Protein AF-A0A1C3NXZ8-F1 (afdb_monomer_lite)

pLDDT: mean 84.82, std 18.5, range [36.59, 98.12]

InterPro domains:
  IPR014985 WbqC-like protein family [PF08889] (32-125)

Foldseek 3Di:
DDDDDPDDPPPPPPPPDPDPPPDPDWFEAEDADFPDQDPVSVVSVVRTPYYHHPFQAWDDPPDRLFWDWAAAPVGRVPIDIDGFAWDAPVVRRRTSVRIHGPDVVVSVVSVVVVCCVRDVPPPPNVVD

Secondary structure (DSSP, 8-state):
-------PPP----------PPPTT--EEEE---SS--HHHHHHHHT-SEEEE--SSB--TTSTTTEEEEEETTEEEEEEEEE--EE-TTGGG-BGGG-EES-HHHHHHHHHHHHHHHHTTSTTGGG-

Sequence (128 aa):
MPPTRLSSPPASTAVSSAAELPPPGGLCAIHQPNLFPRLTTLAKLFAADYWIVLDNVQFTRRDYQHRTCLATLGDPRRRQWLTIPTHLPHGRQTTVREAVLADPDRSRRRVAGMLVQYYSASPHWPVL

Radius of gyration: 18.87 Å; chains: 1; bounding box: 42×40×60 Å

Structure (mmCIF, N/CA/C/O backbone):
data_AF-A0A1C3NXZ8-F1
#
_entry.id   AF-A0A1C3NXZ8-F1
#
loop_
_atom_site.group_PDB
_atom_site.id
_atom_site.type_symbol
_atom_site.label_atom_id
_atom_site.label_alt_id
_atom_site.label_comp_id
_atom_site.label_asym_id
_atom_site.label_entity_id
_atom_site.label_seq_id
_atom_site.pdbx_PDB_ins_code
_atom_site.Cartn_x
_atom_site.Cartn_y
_atom_site.Cartn_z
_atom_site.occupancy
_atom_site.B_iso_or_equiv
_atom_site.auth_seq_id
_atom_site.auth_comp_id
_atom_site.auth_asym_id
_atom_site.auth_atom_id
_atom_site.pdbx_PDB_model_num
ATOM 1 N N . MET A 1 1 ? -28.753 0.195 -38.649 1.00 44.50 1 MET A N 1
ATOM 2 C CA . MET A 1 1 ? -28.236 -0.578 -37.499 1.00 44.50 1 MET A CA 1
ATOM 3 C C . MET A 1 1 ? -27.316 0.336 -36.698 1.00 44.50 1 MET A C 1
ATOM 5 O O . MET A 1 1 ? -26.226 0.614 -37.184 1.00 44.50 1 MET A O 1
ATOM 9 N N . PRO A 1 2 ? -27.761 0.920 -35.573 1.00 40.75 2 PRO A N 1
ATOM 10 C CA . PRO A 1 2 ? -26.926 1.825 -34.789 1.00 40.75 2 PRO A CA 1
ATOM 11 C C . PRO A 1 2 ? -25.957 1.027 -33.892 1.00 40.75 2 PRO A C 1
ATOM 13 O O . PRO A 1 2 ? -26.330 -0.045 -33.415 1.00 40.75 2 PRO A O 1
ATOM 16 N N . PRO A 1 3 ? -24.727 1.511 -33.646 1.00 42.06 3 PRO A N 1
ATOM 17 C CA . PRO A 1 3 ? -23.793 0.843 -32.748 1.00 42.06 3 PRO A CA 1
ATOM 18 C C . PRO A 1 3 ? -24.167 1.101 -31.280 1.00 42.06 3 PRO A C 1
ATOM 20 O O . PRO A 1 3 ? -24.246 2.246 -30.830 1.00 42.06 3 PRO A O 1
ATOM 23 N N . THR A 1 4 ? -24.373 0.023 -30.525 1.00 39.97 4 THR A N 1
ATOM 24 C CA . THR A 1 4 ? -24.598 0.042 -29.076 1.00 39.97 4 THR A CA 1
ATOM 25 C C . THR A 1 4 ? -23.350 0.565 -28.362 1.00 39.97 4 THR A C 1
ATOM 27 O O . THR A 1 4 ? -22.320 -0.105 -28.315 1.00 39.97 4 THR A O 1
ATOM 30 N N . ARG A 1 5 ? -23.430 1.769 -27.787 1.00 36.59 5 ARG A N 1
ATOM 31 C CA . ARG A 1 5 ? -22.427 2.272 -26.839 1.00 36.59 5 ARG A CA 1
ATOM 32 C C . ARG A 1 5 ? -22.615 1.557 -25.501 1.00 36.59 5 ARG A C 1
ATOM 34 O O . ARG A 1 5 ? -23.527 1.888 -24.752 1.00 36.59 5 ARG A O 1
ATOM 41 N N . LEU A 1 6 ? -21.744 0.603 -25.188 1.00 48.06 6 LEU A N 1
ATOM 42 C CA . LEU A 1 6 ? -21.581 0.094 -23.826 1.00 48.06 6 LEU A CA 1
ATOM 43 C C . LEU A 1 6 ? -20.666 1.059 -23.068 1.00 48.06 6 LEU A C 1
ATOM 45 O O . LEU A 1 6 ? -19.446 0.960 -23.131 1.00 48.06 6 LEU A O 1
ATOM 49 N N . SER A 1 7 ? -21.261 2.035 -22.394 1.00 43.12 7 SER A N 1
ATOM 50 C CA . SER A 1 7 ? -20.560 2.860 -21.411 1.00 43.12 7 SER A CA 1
ATOM 51 C C . SER A 1 7 ? -21.471 3.037 -20.209 1.00 43.12 7 SER A C 1
ATOM 53 O O . SER A 1 7 ? -22.120 4.068 -20.050 1.00 43.12 7 SER A O 1
ATOM 55 N N . SER A 1 8 ? -21.537 2.007 -19.373 1.00 46.38 8 SER A N 1
ATOM 56 C CA . SER A 1 8 ? -22.000 2.161 -17.998 1.00 46.38 8 SER A CA 1
ATOM 57 C C . SER A 1 8 ? -20.808 2.663 -17.176 1.00 46.38 8 SER A C 1
ATOM 59 O O . SER A 1 8 ? -19.733 2.066 -17.272 1.00 46.38 8 SER A O 1
ATOM 61 N N . PRO A 1 9 ? -20.933 3.747 -16.393 1.00 41.78 9 PRO A N 1
ATOM 62 C CA . PRO A 1 9 ? -19.905 4.085 -15.417 1.00 41.78 9 PRO A CA 1
ATOM 63 C C . PRO A 1 9 ? -19.803 2.940 -14.396 1.00 41.78 9 PRO A C 1
ATOM 65 O O . PRO A 1 9 ? -20.825 2.307 -14.108 1.00 41.78 9 PRO A O 1
ATOM 68 N N . PRO A 1 10 ? -18.619 2.649 -13.820 1.00 46.09 10 PRO A N 1
ATOM 69 C CA . PRO A 1 10 ? -18.580 1.798 -12.644 1.00 46.09 10 PRO A CA 1
ATOM 70 C C . PRO A 1 10 ? -19.455 2.475 -11.590 1.00 46.09 10 PRO A C 1
ATOM 72 O O . PRO A 1 10 ? -19.238 3.643 -11.257 1.00 46.09 10 PRO A O 1
ATOM 75 N N . ALA A 1 11 ? -20.482 1.768 -11.120 1.00 40.34 11 ALA A N 1
ATOM 76 C CA . ALA A 1 11 ? -21.253 2.194 -9.970 1.00 40.34 11 ALA A CA 1
ATOM 77 C C . ALA A 1 11 ? -20.268 2.302 -8.804 1.00 40.34 11 ALA A C 1
ATOM 79 O O . ALA A 1 11 ? -19.840 1.306 -8.228 1.00 40.34 11 ALA A O 1
ATOM 80 N N . SER A 1 12 ? -19.826 3.526 -8.530 1.00 46.97 12 SER A N 1
ATOM 81 C CA . SER A 1 12 ? -19.044 3.832 -7.350 1.00 46.97 12 SER A CA 1
ATOM 82 C C . SER A 1 12 ? -20.012 3.739 -6.182 1.00 46.97 12 SER A C 1
ATOM 84 O O . SER A 1 12 ? -20.709 4.698 -5.858 1.00 46.97 12 SER A O 1
ATOM 86 N N . THR A 1 13 ? -20.098 2.565 -5.562 1.00 44.09 13 THR A N 1
ATOM 87 C CA . THR A 1 13 ? -20.856 2.333 -4.326 1.00 44.09 13 THR A CA 1
ATOM 88 C C . THR A 1 13 ? -20.140 2.944 -3.118 1.00 44.09 13 THR A C 1
ATOM 90 O O . THR A 1 13 ? -20.157 2.396 -2.025 1.00 44.09 13 THR A O 1
ATOM 93 N N . ALA A 1 14 ? -19.508 4.104 -3.290 1.00 47.31 14 ALA A N 1
ATOM 94 C CA . ALA A 1 14 ? -19.161 4.987 -2.190 1.00 47.31 14 ALA A CA 1
ATOM 95 C C . ALA A 1 14 ? -20.344 5.935 -1.962 1.00 47.31 14 ALA A C 1
ATOM 97 O O . ALA A 1 14 ? -20.232 7.154 -2.085 1.00 47.31 14 ALA A O 1
ATOM 98 N N . VAL A 1 15 ? -21.511 5.359 -1.662 1.00 41.62 15 VAL A N 1
ATOM 99 C CA . VAL A 1 15 ? -22.562 6.119 -0.994 1.00 41.62 15 VAL A CA 1
ATOM 100 C C . VAL A 1 15 ? -22.024 6.352 0.408 1.00 41.62 15 VAL A C 1
ATOM 102 O O . VAL A 1 15 ? -22.001 5.448 1.237 1.00 41.62 15 VAL A O 1
ATOM 105 N N . SER A 1 16 ? -21.520 7.561 0.651 1.00 50.00 16 SER A N 1
ATOM 106 C CA . SER A 1 16 ? -21.347 8.075 2.002 1.00 50.00 16 SER A CA 1
ATOM 107 C C . SER A 1 16 ? -22.751 8.281 2.568 1.00 50.00 16 SER A C 1
ATOM 109 O O . SER A 1 16 ? -23.315 9.370 2.529 1.00 50.00 16 SER A O 1
ATOM 111 N N . SER A 1 17 ? -23.370 7.188 3.008 1.00 48.75 17 SER A N 1
ATOM 112 C CA . SER A 1 17 ? -24.477 7.250 3.948 1.00 48.75 17 SER A CA 1
ATOM 113 C C . SER A 1 17 ? -23.932 7.901 5.213 1.00 48.75 17 SER A C 1
ATOM 115 O O . SER A 1 17 ? -22.838 7.541 5.658 1.00 48.75 17 SER A O 1
ATOM 117 N N . ALA A 1 18 ? -24.654 8.890 5.748 1.00 54.06 18 ALA A N 1
ATOM 118 C CA . ALA A 1 18 ? -24.343 9.509 7.031 1.00 54.06 18 ALA A CA 1
ATOM 119 C C . ALA A 1 18 ? -23.995 8.396 8.024 1.00 54.06 18 ALA A C 1
ATOM 121 O O . ALA A 1 18 ? -24.805 7.494 8.227 1.00 54.06 18 ALA A O 1
ATOM 122 N N . ALA A 1 19 ? -22.750 8.395 8.503 1.00 55.06 19 ALA A N 1
ATOM 123 C CA . ALA A 1 19 ? -22.180 7.269 9.220 1.00 55.06 19 ALA A CA 1
ATOM 124 C C . ALA A 1 19 ? -23.001 7.009 10.483 1.00 55.06 19 ALA A C 1
ATOM 126 O O . ALA A 1 19 ? -22.867 7.717 11.480 1.00 55.06 19 ALA A O 1
ATOM 127 N N . GLU A 1 20 ? -23.859 5.996 10.427 1.00 62.50 20 GLU A N 1
ATOM 128 C CA . GLU A 1 20 ? -24.374 5.340 11.612 1.00 62.50 20 GLU A CA 1
ATOM 129 C C . GLU A 1 20 ? -23.141 4.753 12.293 1.00 62.50 20 GLU A C 1
ATOM 131 O O . GLU A 1 20 ? -22.560 3.768 11.833 1.00 62.50 20 GLU A O 1
ATOM 136 N N . LEU A 1 21 ? -22.625 5.476 13.289 1.00 66.06 21 LEU A N 1
ATOM 137 C CA . LEU A 1 21 ? -21.483 5.017 14.063 1.00 66.06 21 LEU A CA 1
ATOM 138 C C . LEU A 1 21 ? -21.857 3.637 14.618 1.00 66.06 21 LEU A C 1
ATOM 140 O O . LEU A 1 21 ? -22.881 3.531 15.297 1.00 66.06 21 LEU A O 1
ATOM 144 N N . PRO A 1 22 ? -21.083 2.581 14.315 1.00 65.75 22 PRO A N 1
ATOM 145 C CA . PRO A 1 22 ? -21.469 1.241 14.727 1.00 65.75 22 PRO A CA 1
ATOM 146 C C . PRO A 1 22 ? -21.526 1.138 16.261 1.00 65.75 22 PRO A C 1
ATOM 148 O O . PRO A 1 22 ? -20.800 1.868 16.948 1.00 65.75 22 PRO A O 1
ATOM 151 N N . PRO A 1 23 ? -22.366 0.244 16.807 1.00 69.50 23 PRO A N 1
ATOM 152 C CA . PRO A 1 23 ? -22.700 0.202 18.229 1.00 69.50 23 PRO A CA 1
ATOM 153 C C . PRO A 1 23 ? -21.456 0.031 19.117 1.00 69.50 23 PRO A C 1
ATOM 155 O O . PRO A 1 23 ? -20.580 -0.755 18.774 1.00 69.50 23 PRO A O 1
ATOM 158 N N . PRO A 1 24 ? -21.358 0.716 20.271 1.00 76.44 24 PRO A N 1
ATOM 159 C CA . PRO A 1 24 ? -20.171 0.667 21.125 1.00 76.44 24 PRO A CA 1
ATOM 160 C C . PRO A 1 24 ? -19.738 -0.762 21.493 1.00 76.44 24 PRO A C 1
ATOM 162 O O . PRO A 1 24 ? -20.575 -1.594 21.834 1.00 76.44 24 PRO A O 1
ATOM 165 N N . GLY A 1 25 ? -18.423 -1.014 21.514 1.00 82.88 25 GLY A N 1
ATOM 166 C CA . GLY A 1 25 ? -17.835 -2.239 22.078 1.00 82.88 25 GLY A CA 1
ATOM 167 C C . GLY A 1 25 ? -17.261 -3.259 21.085 1.00 82.88 25 GLY A C 1
ATOM 168 O O . GLY A 1 25 ? -16.755 -4.282 21.539 1.00 82.88 25 GLY A O 1
ATOM 169 N N . GLY A 1 26 ? -17.293 -3.006 19.773 1.00 87.88 26 GLY A N 1
ATOM 170 C CA . GLY A 1 26 ? -16.676 -3.906 18.785 1.00 87.88 26 GLY A CA 1
ATOM 171 C C . GLY A 1 26 ? -15.149 -3.768 18.647 1.00 87.88 26 GLY A C 1
ATOM 172 O O . GLY A 1 26 ? -14.527 -2.804 19.104 1.00 87.88 26 GLY A O 1
ATOM 173 N N . LEU A 1 27 ? -14.532 -4.754 17.995 1.00 93.44 27 LEU A N 1
ATOM 174 C CA . LEU A 1 27 ? -13.098 -4.840 17.735 1.00 93.44 27 LEU A CA 1
ATOM 175 C C . LEU A 1 27 ? -12.669 -3.820 16.678 1.00 93.44 27 LEU A C 1
ATOM 177 O O . LEU A 1 27 ? -13.153 -3.821 15.549 1.00 93.44 27 LEU A O 1
ATOM 181 N N . CYS A 1 28 ? -11.701 -2.972 17.023 1.00 94.19 28 CYS A N 1
ATOM 182 C CA . CYS A 1 28 ? -11.170 -1.959 16.119 1.00 94.19 28 CYS A CA 1
ATOM 183 C C . CYS A 1 28 ? -9.760 -2.316 15.634 1.00 94.19 28 CYS A C 1
ATOM 185 O O . CYS A 1 28 ? -8.810 -2.414 16.415 1.00 94.19 28 CYS A O 1
ATOM 187 N N . ALA A 1 29 ? -9.606 -2.454 14.320 1.00 95.81 29 ALA A N 1
ATOM 188 C CA . ALA A 1 29 ? -8.320 -2.509 13.655 1.00 95.81 29 ALA A CA 1
ATOM 189 C C . ALA A 1 29 ? -7.871 -1.094 13.287 1.00 95.81 29 ALA A C 1
ATOM 191 O O . ALA A 1 29 ? -8.437 -0.449 12.414 1.00 95.81 29 ALA A O 1
ATOM 192 N N . ILE A 1 30 ? -6.775 -0.637 13.883 1.00 96.31 30 ILE A N 1
ATOM 193 C CA . ILE A 1 30 ? -6.080 0.579 13.453 1.00 96.31 30 ILE A CA 1
ATOM 194 C C . ILE A 1 30 ? -4.838 0.139 12.674 1.00 96.31 30 ILE A C 1
ATOM 196 O O . ILE A 1 30 ? -4.040 -0.673 13.162 1.00 96.31 30 ILE A O 1
ATOM 200 N N . HIS A 1 31 ? -4.685 0.578 11.422 1.00 96.00 31 HIS A N 1
ATOM 201 C CA . HIS A 1 31 ? -3.575 0.117 10.578 1.00 96.00 31 HIS A CA 1
ATOM 202 C C . HIS A 1 31 ? -3.057 1.183 9.623 1.00 96.00 31 HIS A C 1
ATOM 204 O O . HIS A 1 31 ? -3.836 1.829 8.928 1.00 96.00 31 HIS A O 1
ATOM 210 N N . GLN A 1 32 ? -1.731 1.306 9.544 1.00 94.81 32 GLN A N 1
ATOM 211 C CA . GLN A 1 32 ? -1.079 2.106 8.510 1.00 94.81 32 GLN A CA 1
ATOM 212 C C . GLN A 1 32 ? -1.179 1.373 7.168 1.00 94.81 32 GLN A C 1
ATOM 214 O O . GLN A 1 32 ? -0.809 0.196 7.106 1.00 94.81 32 GLN A O 1
ATOM 219 N N . PRO A 1 33 ? -1.647 2.016 6.088 1.00 93.62 33 PRO A N 1
ATOM 220 C CA . PRO A 1 33 ? -1.846 1.329 4.820 1.00 93.62 33 PRO A CA 1
ATOM 221 C C . PRO A 1 33 ? -0.524 0.782 4.260 1.00 93.62 33 PRO A C 1
ATOM 223 O O . PRO A 1 33 ? 0.540 1.394 4.368 1.00 93.62 33 PRO A O 1
ATOM 226 N N . ASN A 1 34 ? -0.596 -0.405 3.658 1.00 94.94 34 ASN A N 1
ATOM 227 C CA . ASN A 1 34 ? 0.493 -1.003 2.891 1.00 94.94 34 ASN A CA 1
ATOM 228 C C . ASN A 1 34 ? 0.148 -0.930 1.400 1.00 94.94 34 ASN A C 1
ATOM 230 O O . ASN A 1 34 ? -1.026 -1.029 1.055 1.00 94.94 34 ASN A O 1
ATOM 234 N N . LEU A 1 35 ? 1.155 -0.838 0.525 1.00 94.88 35 LEU A N 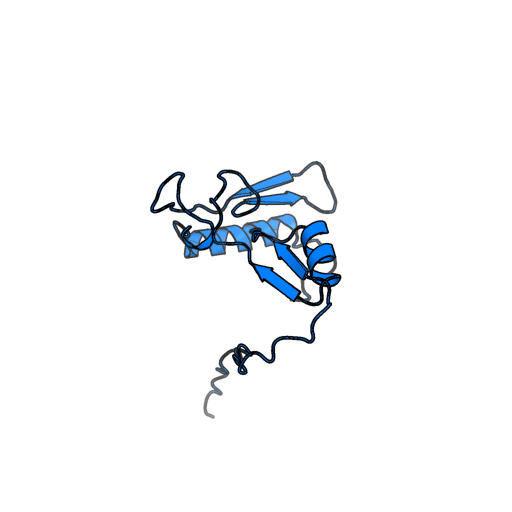1
ATOM 235 C CA . LEU A 1 35 ? 0.970 -0.873 -0.930 1.00 94.88 35 LEU A CA 1
ATOM 236 C C . LEU A 1 35 ? 0.162 -2.105 -1.361 1.00 94.88 35 LEU A C 1
ATOM 238 O O . LEU A 1 35 ? -0.749 -2.004 -2.172 1.00 94.88 35 LEU A O 1
ATOM 242 N N . PHE A 1 36 ? 0.507 -3.260 -0.791 1.00 94.38 36 PHE A N 1
ATOM 243 C CA . PHE A 1 36 ? -0.310 -4.465 -0.825 1.00 94.38 36 PHE A CA 1
ATOM 244 C C . PHE A 1 36 ? -0.508 -4.946 0.616 1.00 94.38 36 PHE A C 1
ATOM 246 O O . PHE A 1 36 ? 0.489 -5.088 1.339 1.00 94.38 36 PHE A O 1
ATOM 253 N N . PRO A 1 37 ? -1.752 -5.191 1.064 1.00 91.75 37 PRO A N 1
ATOM 254 C CA . PRO A 1 37 ? -2.008 -5.747 2.386 1.00 91.75 37 PRO A CA 1
ATOM 255 C C . PRO A 1 37 ? -1.286 -7.084 2.572 1.00 91.75 37 PRO A C 1
ATOM 257 O O . PRO A 1 37 ? -1.354 -7.972 1.725 1.00 91.75 37 PRO A O 1
ATOM 260 N N . ARG A 1 38 ? -0.591 -7.244 3.70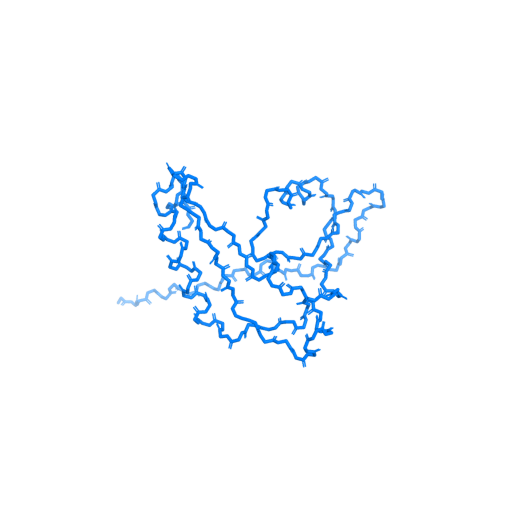1 1.00 91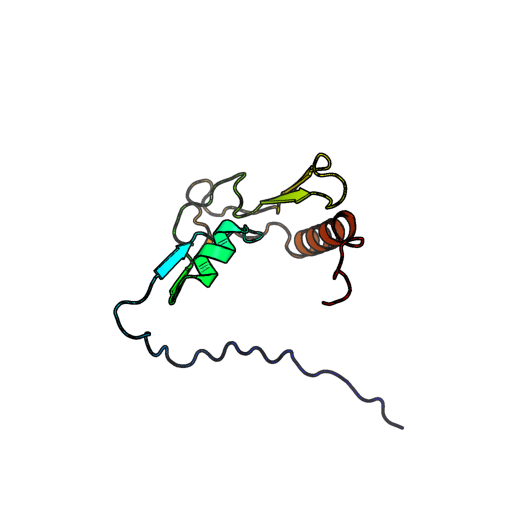.44 38 ARG A N 1
ATOM 261 C CA . ARG A 1 38 ? -0.015 -8.539 4.091 1.00 91.44 38 ARG A CA 1
ATOM 262 C C . ARG A 1 38 ? -1.121 -9.461 4.595 1.00 91.44 38 ARG A C 1
ATOM 264 O O . ARG A 1 38 ? -2.143 -8.978 5.068 1.00 91.44 38 ARG A O 1
ATOM 271 N N . LEU A 1 39 ? -0.879 -10.771 4.616 1.00 91.69 39 LEU A N 1
ATOM 272 C CA . LEU A 1 39 ? -1.849 -11.726 5.167 1.00 91.69 39 LEU A CA 1
ATOM 273 C C . LEU A 1 39 ? -2.217 -11.408 6.626 1.00 91.69 39 LEU A C 1
ATOM 275 O O . LEU A 1 39 ? -3.383 -11.467 6.990 1.00 91.69 39 LEU A O 1
ATOM 279 N N . THR A 1 40 ? -1.250 -10.979 7.441 1.00 92.69 40 THR A N 1
ATOM 280 C CA . THR A 1 40 ? -1.512 -10.533 8.820 1.00 92.69 40 THR A CA 1
ATOM 281 C C . THR A 1 40 ? -2.328 -9.246 8.882 1.00 92.69 40 THR A C 1
ATOM 283 O O . THR A 1 40 ? -3.146 -9.084 9.783 1.00 92.69 40 THR A O 1
ATOM 286 N N . THR A 1 41 ? -2.143 -8.341 7.916 1.00 94.50 41 THR A N 1
ATOM 287 C CA . THR A 1 41 ? -2.995 -7.158 7.768 1.00 94.50 41 THR A CA 1
ATOM 288 C C . THR A 1 41 ? -4.419 -7.594 7.443 1.00 94.50 41 THR A C 1
ATOM 290 O O . THR A 1 41 ? -5.331 -7.197 8.151 1.00 94.50 41 THR A O 1
ATOM 293 N N . LEU A 1 42 ? -4.608 -8.458 6.442 1.00 95.12 42 LEU A N 1
ATOM 294 C CA . LEU A 1 42 ? -5.926 -8.962 6.048 1.00 95.12 42 LEU A CA 1
ATOM 295 C C . LEU A 1 42 ? -6.627 -9.705 7.187 1.00 95.12 42 LEU A C 1
ATOM 297 O O . LEU A 1 42 ? -7.788 -9.426 7.445 1.00 95.12 42 LEU A O 1
ATOM 301 N N . ALA A 1 43 ? -5.925 -10.579 7.912 1.00 96.62 43 ALA A N 1
ATOM 302 C CA . ALA A 1 43 ? -6.477 -11.281 9.070 1.00 96.62 43 ALA A CA 1
ATOM 303 C C . ALA A 1 43 ? -6.928 -10.307 10.170 1.00 96.62 43 ALA A C 1
ATOM 305 O O . ALA A 1 43 ? -8.001 -10.475 10.741 1.00 96.62 43 ALA A O 1
ATOM 306 N N . LYS A 1 44 ? -6.140 -9.253 10.427 1.00 95.38 44 LYS A N 1
ATOM 307 C CA . LYS A 1 44 ? -6.515 -8.196 11.372 1.00 95.38 44 LYS A CA 1
ATOM 308 C C . LYS A 1 44 ? -7.764 -7.439 10.918 1.00 95.38 44 LYS A C 1
ATOM 310 O O . LYS A 1 44 ? -8.619 -7.165 11.746 1.00 95.38 44 LYS A O 1
ATOM 315 N N . LEU A 1 45 ? -7.850 -7.088 9.633 1.00 94.88 45 LEU A N 1
ATOM 316 C CA . LEU A 1 45 ? -9.017 -6.392 9.082 1.00 94.88 45 LEU A CA 1
ATOM 317 C C . LEU A 1 45 ? -10.262 -7.283 9.092 1.00 94.88 45 LEU A C 1
ATOM 319 O O . LEU A 1 45 ? -11.340 -6.808 9.409 1.00 94.88 45 LEU A O 1
ATOM 323 N N . PHE A 1 46 ? -10.104 -8.571 8.788 1.00 96.00 46 PHE A N 1
ATOM 324 C CA . PHE A 1 46 ? -11.188 -9.550 8.781 1.00 96.00 46 PHE A CA 1
ATOM 325 C C . PHE A 1 46 ? -11.781 -9.792 10.174 1.00 96.00 46 PHE A C 1
ATOM 327 O O . PHE A 1 46 ? -12.974 -10.034 10.298 1.00 96.00 46 PHE A O 1
ATOM 334 N N . ALA A 1 47 ? -10.955 -9.730 11.220 1.00 95.44 47 ALA A N 1
ATOM 335 C CA . ALA A 1 47 ? -11.388 -9.935 12.599 1.00 95.44 47 ALA A CA 1
ATOM 336 C C . ALA A 1 47 ? -11.995 -8.684 13.261 1.00 95.44 47 ALA A C 1
ATOM 338 O O . ALA A 1 47 ? -12.365 -8.753 14.431 1.00 95.44 47 ALA A O 1
ATOM 339 N N . ALA A 1 48 ? -12.030 -7.540 12.575 1.00 95.31 48 ALA A N 1
ATOM 340 C CA . ALA A 1 48 ? -12.438 -6.272 13.164 1.00 95.31 48 ALA A CA 1
ATOM 341 C C . ALA A 1 48 ? -13.828 -5.840 12.692 1.00 95.31 48 ALA A C 1
ATOM 343 O O . ALA A 1 48 ? -14.147 -5.927 11.509 1.00 95.31 48 ALA A O 1
ATOM 344 N N . ASP A 1 49 ? -14.605 -5.284 13.616 1.00 93.25 49 ASP A N 1
ATOM 345 C CA . ASP A 1 49 ? -15.871 -4.605 13.333 1.00 93.25 49 ASP A CA 1
ATOM 346 C C . ASP A 1 49 ? -15.623 -3.207 12.738 1.00 93.25 49 ASP A C 1
ATOM 348 O O . ASP A 1 49 ? -16.426 -2.687 11.965 1.00 93.25 49 ASP A O 1
ATOM 352 N N . TYR A 1 50 ? -14.473 -2.606 13.073 1.00 90.44 50 TYR A N 1
ATOM 353 C CA . TYR A 1 50 ? -14.053 -1.290 12.595 1.00 90.44 50 TYR A CA 1
ATOM 354 C C . TYR A 1 50 ? -12.652 -1.342 12.014 1.00 90.44 50 TYR A C 1
ATOM 356 O O . TYR A 1 50 ? -11.731 -1.875 12.633 1.00 90.44 50 TYR A O 1
ATOM 364 N N . TRP A 1 51 ? -12.446 -0.672 10.884 1.00 93.31 51 TRP A N 1
ATOM 365 C CA . TRP A 1 51 ? -11.108 -0.383 10.389 1.00 93.31 51 TRP A CA 1
ATOM 366 C C . TRP A 1 51 ? -10.867 1.123 10.311 1.00 93.31 51 TRP A C 1
ATOM 368 O O . TRP A 1 51 ? -11.542 1.842 9.580 1.00 93.31 51 TRP A O 1
ATOM 378 N N . ILE A 1 52 ? -9.858 1.589 11.046 1.00 94.50 52 ILE A N 1
ATOM 379 C CA . ILE A 1 52 ? -9.332 2.950 10.972 1.00 94.50 52 ILE A CA 1
ATOM 380 C C . ILE A 1 52 ? -8.017 2.932 10.190 1.00 94.50 52 ILE A C 1
ATOM 382 O O . ILE A 1 52 ? -7.047 2.254 10.557 1.00 94.50 52 ILE A O 1
ATOM 386 N N . VAL A 1 53 ? -7.968 3.723 9.119 1.00 95.81 53 VAL A N 1
ATOM 387 C CA . VAL A 1 53 ? -6.744 3.965 8.352 1.00 95.81 53 VAL A CA 1
ATOM 388 C C . VAL A 1 53 ? -5.871 4.962 9.118 1.00 95.81 53 VAL A C 1
ATOM 390 O O . VAL A 1 53 ? -6.242 6.116 9.308 1.00 95.81 53 VAL A O 1
ATOM 393 N N . LEU A 1 54 ? -4.700 4.512 9.570 1.00 96.94 54 LEU A N 1
ATOM 394 C CA . LEU A 1 54 ? -3.740 5.331 10.311 1.00 96.94 54 LEU A CA 1
ATOM 395 C C . LEU A 1 54 ? -2.743 5.974 9.343 1.00 96.94 54 LEU A C 1
ATOM 397 O O . LEU A 1 54 ? -1.652 5.448 9.123 1.00 96.94 54 LEU A O 1
ATOM 401 N N . ASP A 1 55 ? -3.131 7.088 8.731 1.00 97.06 55 ASP A N 1
ATOM 402 C CA . ASP A 1 55 ? -2.349 7.771 7.692 1.00 97.06 55 ASP A CA 1
ATOM 403 C C . ASP A 1 55 ? -1.775 9.140 8.118 1.00 97.06 55 ASP A C 1
ATOM 405 O O . ASP A 1 55 ? -0.946 9.703 7.406 1.00 97.06 55 ASP A O 1
ATOM 409 N N . ASN A 1 56 ? -2.144 9.657 9.297 1.00 97.56 56 ASN A N 1
ATOM 410 C CA . ASN A 1 56 ? -1.588 10.879 9.909 1.00 97.56 56 ASN A CA 1
ATOM 411 C C . ASN A 1 56 ? -0.240 10.660 10.614 1.00 97.56 56 ASN A C 1
ATOM 413 O O . ASN A 1 56 ? 0.190 11.473 11.428 1.00 97.56 56 ASN A O 1
ATOM 417 N N . VAL A 1 57 ? 0.417 9.544 10.335 1.00 97.19 57 VAL A N 1
ATOM 418 C CA . VAL A 1 57 ? 1.711 9.163 10.900 1.00 97.19 57 VAL A CA 1
ATOM 419 C C . VAL A 1 57 ? 2.801 9.324 9.852 1.00 97.19 57 VAL A C 1
ATOM 421 O O . VAL A 1 57 ? 2.521 9.337 8.655 1.00 97.19 57 VAL A O 1
ATOM 424 N N . GLN A 1 58 ? 4.052 9.434 10.295 1.00 97.38 58 GLN A N 1
ATOM 425 C CA . GLN A 1 58 ? 5.206 9.620 9.416 1.00 97.38 58 GLN A CA 1
ATOM 426 C C . GLN A 1 58 ? 5.306 8.516 8.347 1.00 97.38 58 GLN A C 1
ATOM 428 O O . GLN A 1 58 ? 5.235 7.319 8.641 1.00 97.38 58 GLN A O 1
ATOM 433 N N . PHE A 1 59 ? 5.534 8.930 7.102 1.00 97.25 59 PHE A N 1
ATOM 434 C CA . PHE A 1 59 ? 5.886 8.034 6.012 1.00 97.25 59 PHE A CA 1
ATOM 435 C C . PHE A 1 59 ? 7.292 7.462 6.229 1.00 97.25 59 PHE A C 1
ATOM 437 O O . PHE A 1 59 ? 8.275 8.192 6.388 1.00 97.25 59 PHE A O 1
ATOM 444 N N . THR A 1 60 ? 7.408 6.138 6.168 1.00 95.12 60 THR A N 1
ATOM 445 C CA . THR A 1 60 ? 8.664 5.419 6.375 1.00 95.12 60 THR A CA 1
ATOM 446 C C . THR A 1 60 ? 9.238 4.964 5.036 1.00 95.12 60 THR A C 1
ATOM 448 O O . THR A 1 60 ? 8.678 4.136 4.310 1.00 95.12 60 THR A O 1
ATOM 451 N N . ARG A 1 61 ? 10.409 5.509 4.679 1.00 91.12 61 ARG A N 1
ATOM 452 C CA . ARG A 1 61 ? 11.129 5.106 3.462 1.00 91.12 61 ARG A CA 1
ATOM 453 C C . ARG A 1 61 ? 11.552 3.643 3.546 1.00 91.12 61 ARG A C 1
ATOM 455 O O . ARG A 1 61 ? 11.981 3.173 4.592 1.00 91.12 61 ARG A O 1
ATOM 462 N N . ARG A 1 62 ? 11.508 2.949 2.404 1.00 90.94 62 ARG A N 1
ATOM 463 C CA . ARG A 1 62 ? 11.743 1.505 2.298 1.00 90.94 62 ARG A CA 1
ATOM 464 C C . ARG A 1 62 ? 10.852 0.682 3.247 1.00 90.94 62 ARG A C 1
ATOM 466 O O . ARG A 1 62 ? 11.283 -0.356 3.736 1.00 90.94 62 ARG A O 1
ATOM 473 N N . ASP A 1 63 ? 9.609 1.085 3.467 1.00 93.94 63 ASP A N 1
ATOM 474 C CA . ASP A 1 63 ? 8.622 0.286 4.200 1.00 93.94 63 ASP A CA 1
ATOM 475 C C . ASP A 1 63 ? 7.475 -0.159 3.287 1.00 93.94 63 ASP A C 1
ATOM 477 O O . ASP A 1 63 ? 7.289 0.353 2.180 1.00 93.94 63 ASP A O 1
ATOM 481 N N . TYR A 1 64 ? 6.681 -1.110 3.761 1.00 94.69 64 TYR A N 1
ATOM 482 C CA . TYR A 1 64 ? 5.554 -1.711 3.066 1.00 94.69 64 TYR A CA 1
ATOM 483 C C . TYR A 1 64 ? 4.467 -0.710 2.651 1.00 94.69 64 TYR A C 1
ATOM 485 O O . TYR A 1 64 ? 3.578 -1.069 1.890 1.00 94.69 64 TYR A O 1
ATOM 493 N N . GLN A 1 65 ? 4.537 0.541 3.110 1.00 95.19 65 GLN A N 1
ATOM 494 C CA . GLN A 1 65 ? 3.685 1.651 2.672 1.00 95.19 65 GLN A CA 1
ATOM 495 C C . GLN A 1 65 ? 3.801 1.929 1.157 1.00 95.19 65 GLN A C 1
ATOM 497 O O . GLN A 1 65 ? 2.810 2.270 0.527 1.00 95.19 65 GLN A O 1
ATOM 502 N N . HIS A 1 66 ? 4.980 1.733 0.549 1.00 95.38 66 HIS A N 1
ATOM 503 C CA . HIS A 1 66 ? 5.216 1.979 -0.891 1.00 95.38 66 HIS A CA 1
ATOM 504 C C . HIS A 1 66 ? 6.024 0.873 -1.580 1.00 95.38 66 HIS A C 1
ATOM 506 O O . HIS A 1 66 ? 6.424 1.025 -2.736 1.00 95.38 66 HIS A O 1
ATOM 512 N N . ARG A 1 67 ? 6.299 -0.243 -0.900 1.00 96.00 67 ARG A N 1
ATOM 513 C CA . ARG A 1 67 ? 6.899 -1.415 -1.541 1.00 96.00 67 ARG A CA 1
ATOM 514 C C . ARG A 1 67 ? 6.257 -2.716 -1.097 1.00 96.00 67 ARG A C 1
ATOM 516 O O . ARG A 1 67 ? 5.765 -2.830 0.015 1.00 96.00 67 ARG A O 1
ATOM 523 N N . THR A 1 68 ? 6.313 -3.723 -1.952 1.00 95.75 68 THR A N 1
ATOM 524 C CA . THR A 1 68 ? 5.946 -5.097 -1.607 1.00 95.75 68 THR A CA 1
ATOM 525 C C . THR A 1 68 ? 7.004 -6.060 -2.122 1.00 95.75 68 THR A C 1
ATOM 527 O O . THR A 1 68 ? 7.691 -5.766 -3.103 1.00 95.75 68 THR A O 1
ATOM 530 N N . CYS A 1 69 ? 7.155 -7.199 -1.459 1.00 94.31 69 CYS A N 1
ATOM 531 C CA . CYS A 1 69 ? 8.010 -8.274 -1.939 1.00 94.31 69 CYS A CA 1
ATOM 532 C C . CYS A 1 69 ? 7.141 -9.250 -2.732 1.00 94.31 69 CYS A C 1
ATOM 534 O O . CYS A 1 69 ? 6.227 -9.855 -2.178 1.00 94.31 69 CYS A O 1
ATOM 536 N N . LEU A 1 70 ? 7.412 -9.373 -4.027 1.00 93.44 70 LEU A N 1
ATOM 537 C CA . LEU A 1 70 ? 6.779 -10.349 -4.903 1.00 93.44 70 LEU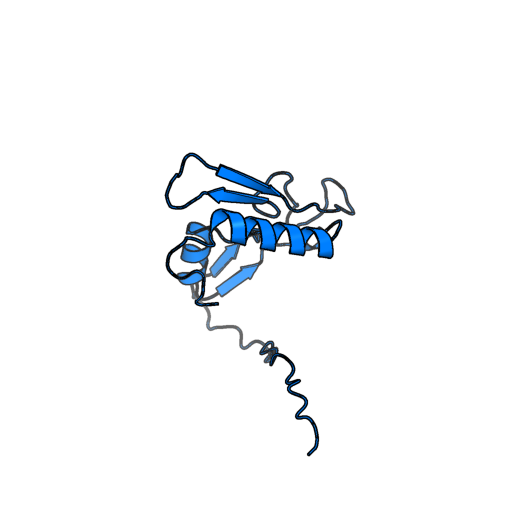 A CA 1
ATOM 538 C C . LEU A 1 70 ? 7.572 -11.649 -4.855 1.00 93.44 70 LEU A C 1
ATOM 540 O O . LEU A 1 70 ? 8.803 -11.613 -4.814 1.00 93.44 70 LEU A O 1
ATOM 544 N N . ALA A 1 71 ? 6.879 -12.781 -4.885 1.00 91.50 71 ALA A N 1
ATOM 545 C CA . ALA A 1 71 ? 7.489 -14.102 -4.936 1.00 91.50 71 ALA A CA 1
ATOM 546 C C . ALA A 1 71 ? 6.701 -14.987 -5.899 1.00 91.50 71 ALA A C 1
ATOM 548 O O . ALA A 1 71 ? 5.474 -14.934 -5.919 1.00 91.50 71 ALA A O 1
ATOM 549 N N . THR A 1 72 ? 7.392 -15.793 -6.702 1.00 85.75 72 THR A N 1
ATOM 550 C CA . THR A 1 72 ? 6.711 -16.773 -7.557 1.00 85.75 72 THR A CA 1
ATOM 551 C C . THR A 1 72 ? 6.218 -17.948 -6.718 1.00 85.75 72 THR A C 1
ATOM 553 O O . THR A 1 72 ? 6.963 -18.440 -5.871 1.00 85.75 72 THR A O 1
ATOM 556 N N . LEU A 1 73 ? 5.002 -18.439 -6.977 1.00 81.00 73 LEU A N 1
ATOM 557 C CA . LEU A 1 73 ? 4.414 -19.554 -6.217 1.00 81.00 73 LEU A CA 1
ATOM 558 C C . LEU A 1 73 ? 5.257 -20.839 -6.280 1.00 81.00 73 LEU A C 1
ATOM 560 O O . LEU A 1 73 ? 5.405 -21.519 -5.270 1.00 81.00 73 LEU A O 1
ATOM 564 N N . GLY A 1 74 ? 5.826 -21.156 -7.448 1.00 80.50 74 GLY A N 1
ATOM 565 C CA . GLY A 1 74 ? 6.609 -22.382 -7.661 1.00 80.50 74 GLY A CA 1
ATOM 566 C C . GLY A 1 74 ? 8.070 -22.309 -7.208 1.00 80.50 74 GLY A C 1
ATOM 567 O O . GLY A 1 74 ? 8.729 -23.338 -7.116 1.00 80.50 74 GLY A O 1
ATOM 568 N N . ASP A 1 75 ? 8.584 -21.112 -6.919 1.00 85.38 75 ASP A N 1
ATOM 569 C CA . ASP A 1 75 ? 9.950 -20.926 -6.425 1.00 85.38 75 ASP A CA 1
ATOM 570 C C . ASP A 1 75 ? 10.006 -19.756 -5.427 1.00 85.38 75 ASP A C 1
ATOM 572 O O . ASP A 1 75 ? 10.170 -18.593 -5.817 1.00 85.38 75 ASP A O 1
ATOM 576 N N . PRO A 1 76 ? 9.905 -20.041 -4.117 1.00 78.88 76 PRO A N 1
ATOM 577 C CA . PRO A 1 76 ? 9.959 -19.021 -3.074 1.00 78.88 76 PRO A CA 1
ATOM 578 C C . PRO A 1 76 ? 11.294 -18.272 -2.974 1.00 78.88 76 PRO A C 1
ATOM 580 O O . PRO A 1 76 ? 11.358 -17.274 -2.246 1.00 78.88 76 PRO A O 1
ATOM 583 N N . ARG A 1 77 ? 12.364 -18.736 -3.640 1.00 87.00 77 ARG A N 1
ATOM 584 C CA . ARG A 1 77 ? 13.671 -18.055 -3.675 1.00 87.00 77 ARG A CA 1
ATOM 585 C C . ARG A 1 77 ? 13.684 -16.919 -4.693 1.00 87.00 77 ARG A C 1
ATOM 587 O O . ARG A 1 77 ? 14.415 -15.947 -4.505 1.00 87.00 77 ARG A O 1
ATOM 594 N N . ARG A 1 78 ? 12.841 -16.982 -5.728 1.00 88.56 78 ARG A N 1
ATOM 595 C CA . ARG A 1 78 ? 12.675 -15.903 -6.711 1.00 88.56 78 ARG A CA 1
ATOM 596 C C . ARG A 1 78 ? 11.803 -14.800 -6.133 1.00 88.56 78 ARG A C 1
ATOM 598 O O . ARG A 1 78 ? 10.591 -14.753 -6.341 1.00 88.56 78 ARG A O 1
ATOM 605 N N . ARG A 1 79 ? 12.452 -13.897 -5.399 1.00 92.44 79 ARG A N 1
ATOM 606 C CA . ARG A 1 79 ? 11.825 -12.733 -4.769 1.00 92.44 79 ARG A CA 1
ATOM 607 C C . ARG A 1 79 ? 12.291 -11.435 -5.402 1.00 92.44 79 ARG A C 1
ATOM 609 O O . ARG A 1 79 ? 13.467 -11.288 -5.719 1.00 92.44 79 ARG A O 1
ATOM 616 N N . GLN A 1 80 ? 11.385 -10.474 -5.525 1.00 94.31 80 GLN A N 1
ATOM 617 C CA . GLN A 1 80 ? 11.726 -9.134 -5.984 1.00 94.31 80 GLN A CA 1
ATOM 618 C C . GLN A 1 80 ? 10.929 -8.075 -5.238 1.00 94.31 80 GLN A C 1
ATOM 620 O O . GLN A 1 80 ? 9.709 -8.151 -5.114 1.00 94.31 80 GLN A O 1
ATOM 625 N N . TRP A 1 81 ? 11.626 -7.033 -4.791 1.00 95.44 81 TRP A N 1
ATOM 626 C CA . TRP A 1 81 ? 10.973 -5.834 -4.287 1.00 95.44 81 TRP A CA 1
ATOM 627 C C . TRP A 1 81 ? 10.375 -5.028 -5.443 1.00 95.44 81 TRP A C 1
ATOM 629 O O . TRP A 1 81 ? 11.083 -4.556 -6.334 1.00 95.44 81 TRP A O 1
ATOM 639 N N . LEU A 1 82 ? 9.061 -4.835 -5.399 1.00 96.38 82 LEU A N 1
ATOM 640 C CA . LEU A 1 82 ? 8.347 -3.835 -6.176 1.00 96.38 82 LEU A CA 1
ATOM 641 C C . LEU A 1 82 ? 8.218 -2.580 -5.316 1.00 96.38 82 LEU A C 1
ATOM 643 O O . LEU A 1 82 ? 7.472 -2.581 -4.343 1.00 96.38 82 LEU A O 1
ATOM 647 N N . THR A 1 83 ? 8.942 -1.525 -5.679 1.00 96.44 83 THR A N 1
ATOM 648 C CA . THR A 1 83 ? 8.895 -0.215 -5.016 1.00 96.44 83 THR A CA 1
ATOM 649 C C . THR A 1 83 ? 8.203 0.793 -5.922 1.00 96.44 83 THR A C 1
ATOM 651 O O . THR A 1 83 ? 8.544 0.893 -7.103 1.00 96.44 83 THR A O 1
ATOM 654 N N . ILE A 1 84 ? 7.268 1.554 -5.362 1.00 95.75 84 ILE A N 1
ATOM 655 C CA . ILE A 1 84 ? 6.582 2.648 -6.039 1.00 95.75 84 ILE A CA 1
ATOM 656 C C . ILE A 1 84 ? 7.299 3.963 -5.724 1.00 95.75 84 ILE A C 1
ATOM 658 O O . ILE A 1 84 ? 7.484 4.283 -4.548 1.00 95.75 84 ILE A O 1
ATOM 662 N N . PRO A 1 85 ? 7.739 4.718 -6.745 1.00 95.88 85 PRO A N 1
ATOM 663 C CA . PRO A 1 85 ? 8.342 6.028 -6.543 1.00 95.88 85 PRO A CA 1
ATOM 664 C C . PRO A 1 85 ? 7.348 7.018 -5.926 1.00 95.88 85 PRO A C 1
ATOM 666 O O . PRO A 1 85 ? 6.256 7.223 -6.456 1.00 95.88 85 PRO A O 1
ATOM 669 N N . THR A 1 86 ? 7.755 7.670 -4.839 1.00 96.00 86 THR A N 1
ATOM 670 C CA . THR A 1 86 ? 6.943 8.658 -4.119 1.00 96.00 86 THR A CA 1
ATOM 671 C C . THR A 1 86 ? 7.691 9.976 -3.962 1.00 96.00 86 THR A C 1
ATOM 673 O O . THR A 1 86 ? 8.877 9.978 -3.622 1.00 96.00 86 THR A O 1
ATOM 676 N N . HIS A 1 87 ? 6.991 11.089 -4.141 1.00 96.81 87 HIS A N 1
ATOM 677 C CA . HIS A 1 87 ? 7.432 12.417 -3.743 1.00 96.81 87 HIS A CA 1
ATOM 678 C C . HIS A 1 87 ? 6.920 12.732 -2.328 1.00 96.81 87 HIS A C 1
ATOM 680 O O . HIS A 1 87 ? 5.771 12.451 -1.986 1.00 96.81 87 HIS A O 1
ATOM 686 N N . LEU A 1 88 ? 7.810 13.271 -1.492 1.00 97.00 88 LEU A N 1
ATOM 687 C CA . LEU A 1 88 ? 7.570 13.529 -0.073 1.00 97.00 88 LEU A CA 1
ATOM 688 C C . LEU A 1 88 ? 7.632 15.046 0.174 1.00 97.00 88 LEU A C 1
ATOM 690 O O . LEU A 1 88 ? 8.740 15.555 0.371 1.00 97.00 88 LEU A O 1
ATOM 694 N N . PRO A 1 89 ? 6.494 15.770 0.126 1.00 97.06 89 PRO A N 1
ATOM 695 C CA . PRO A 1 89 ? 6.465 17.239 0.139 1.00 97.06 89 PRO A CA 1
ATOM 696 C C . PRO A 1 89 ? 7.143 17.875 1.358 1.00 97.06 89 PRO A C 1
ATOM 698 O O . PRO A 1 89 ? 7.706 18.959 1.245 1.00 97.06 89 PRO A O 1
ATOM 701 N N . HIS A 1 90 ? 7.163 17.186 2.501 1.00 96.94 90 HIS A N 1
ATOM 702 C CA . HIS A 1 90 ? 7.792 17.654 3.741 1.00 96.94 90 HIS A CA 1
ATOM 703 C C . HIS A 1 90 ? 9.028 16.816 4.110 1.00 96.94 90 HIS A C 1
ATOM 705 O O . HIS A 1 90 ? 9.416 16.690 5.275 1.00 96.94 90 HIS A O 1
ATOM 711 N N . GLY A 1 91 ? 9.650 16.165 3.120 1.00 95.38 91 GLY A N 1
ATOM 712 C CA . GLY A 1 91 ? 10.807 15.302 3.328 1.00 95.38 91 GLY A CA 1
ATOM 713 C C . GLY A 1 91 ? 10.513 14.201 4.349 1.00 95.38 91 GLY A C 1
ATOM 714 O O . GLY A 1 91 ? 9.563 13.436 4.187 1.00 95.38 91 GLY A O 1
ATOM 715 N N . ARG A 1 92 ? 11.325 14.113 5.412 1.00 94.12 92 ARG A N 1
ATOM 716 C CA . ARG A 1 92 ? 11.146 13.120 6.487 1.00 94.12 92 ARG A CA 1
ATOM 717 C C . ARG A 1 92 ? 9.879 13.365 7.317 1.00 94.12 92 ARG A C 1
ATOM 719 O O . ARG A 1 92 ? 9.387 12.420 7.913 1.00 94.12 92 ARG A O 1
ATOM 726 N N . GLN A 1 93 ? 9.357 14.587 7.378 1.00 96.88 93 GLN A N 1
ATOM 727 C CA . GLN A 1 93 ? 8.160 14.904 8.170 1.00 96.88 93 GLN A CA 1
ATOM 728 C C . GLN A 1 93 ? 6.852 14.557 7.451 1.00 96.88 93 GLN A C 1
ATOM 730 O O . GLN A 1 93 ? 5.810 14.543 8.090 1.00 96.88 93 GLN A O 1
ATOM 735 N N . THR A 1 94 ? 6.921 14.229 6.157 1.00 98.12 94 THR A N 1
ATOM 736 C CA . THR A 1 94 ? 5.760 13.830 5.353 1.00 98.12 94 THR A CA 1
ATOM 737 C C . THR A 1 94 ? 5.022 12.676 6.019 1.00 98.12 94 THR A C 1
ATOM 739 O O . THR A 1 94 ? 5.623 11.640 6.318 1.00 98.12 94 THR A O 1
ATOM 742 N N . THR A 1 95 ? 3.726 12.844 6.235 1.00 98.12 95 THR A N 1
ATOM 743 C CA . THR A 1 95 ? 2.839 11.780 6.705 1.00 98.12 95 THR A CA 1
ATOM 744 C C . THR A 1 95 ? 2.444 10.845 5.565 1.00 98.12 95 THR A C 1
ATOM 746 O O . THR A 1 95 ? 2.625 11.150 4.387 1.00 98.12 95 THR A O 1
ATOM 749 N N . VAL A 1 96 ? 1.894 9.676 5.885 1.00 96.88 96 VAL A N 1
ATOM 750 C CA . VAL A 1 96 ? 1.439 8.724 4.862 1.00 96.88 96 VAL A CA 1
ATOM 751 C C . VAL A 1 96 ? 0.384 9.350 3.945 1.00 96.88 96 VAL A C 1
ATOM 753 O O . VAL A 1 96 ? 0.468 9.164 2.734 1.00 96.88 96 VAL A O 1
ATOM 756 N N . ARG A 1 97 ? -0.549 10.141 4.491 1.00 97.19 97 ARG A N 1
ATOM 757 C CA . ARG A 1 97 ? -1.588 10.842 3.712 1.00 97.19 97 ARG A CA 1
ATOM 758 C C . ARG A 1 97 ? -1.057 11.927 2.768 1.00 97.19 97 ARG A C 1
ATOM 760 O O . ARG A 1 97 ? -1.720 12.256 1.794 1.00 97.19 97 ARG A O 1
ATOM 767 N N . GLU A 1 98 ? 0.115 12.489 3.051 1.00 97.75 98 GLU A N 1
ATOM 768 C CA . GLU A 1 98 ? 0.737 13.555 2.247 1.00 97.75 98 GLU A CA 1
ATOM 769 C C . GLU A 1 98 ? 1.666 13.011 1.154 1.00 97.75 98 GLU A C 1
ATOM 771 O O . GLU A 1 98 ? 2.051 13.740 0.237 1.00 97.75 98 GLU A O 1
ATOM 776 N N . ALA A 1 99 ? 2.074 11.743 1.249 1.00 96.44 99 ALA A N 1
ATOM 777 C CA . ALA A 1 99 ? 2.946 11.129 0.262 1.00 96.44 99 ALA A CA 1
ATOM 778 C C . ALA A 1 99 ? 2.212 10.975 -1.079 1.00 96.44 99 ALA A C 1
ATOM 780 O O . ALA A 1 99 ? 1.140 10.380 -1.162 1.00 96.44 99 ALA A O 1
ATOM 781 N N . VAL A 1 100 ? 2.828 11.466 -2.153 1.00 96.00 100 VAL A N 1
ATOM 782 C CA . VAL A 1 100 ? 2.259 11.426 -3.508 1.00 96.00 100 VAL A CA 1
ATOM 783 C C . VAL A 1 100 ? 3.096 10.539 -4.418 1.00 96.00 100 VAL A C 1
ATOM 785 O O . VAL A 1 100 ? 4.314 10.443 -4.271 1.00 96.00 100 VAL A O 1
ATOM 788 N N . LEU A 1 101 ? 2.460 9.875 -5.382 1.00 95.88 101 LEU A N 1
ATOM 789 C CA . LEU A 1 101 ? 3.175 9.109 -6.402 1.00 95.88 101 LEU A CA 1
ATOM 790 C C . LEU A 1 101 ? 3.977 10.058 -7.295 1.00 95.88 101 LEU A C 1
ATOM 792 O O . LEU A 1 101 ? 3.432 11.038 -7.792 1.00 95.88 101 LEU A O 1
ATOM 796 N N . ALA A 1 102 ? 5.255 9.756 -7.530 1.00 96.44 102 ALA A N 1
ATOM 797 C CA . ALA A 1 102 ? 6.092 10.608 -8.377 1.00 96.44 102 ALA A CA 1
ATOM 798 C C . ALA A 1 102 ? 5.693 10.526 -9.865 1.00 96.44 102 ALA A C 1
ATOM 800 O O . ALA A 1 102 ? 5.820 11.503 -10.590 1.00 96.44 102 ALA A O 1
ATOM 801 N N . ASP A 1 103 ? 5.214 9.361 -10.312 1.00 96.38 103 ASP A N 1
ATOM 802 C CA . ASP A 1 103 ? 4.704 9.126 -11.669 1.00 96.38 103 ASP A CA 1
ATOM 803 C C . ASP A 1 103 ? 3.597 8.054 -11.601 1.00 96.38 103 ASP A C 1
ATOM 805 O O . ASP A 1 103 ? 3.905 6.851 -11.570 1.00 96.38 103 ASP A O 1
ATOM 809 N N . PRO A 1 104 ? 2.315 8.456 -11.489 1.00 96.31 104 PRO A N 1
ATOM 810 C CA . PRO A 1 104 ? 1.196 7.526 -11.336 1.00 96.31 104 PRO A CA 1
ATOM 811 C C . PRO A 1 104 ? 1.055 6.538 -12.500 1.00 96.31 104 PRO A C 1
ATOM 813 O O . PRO A 1 104 ? 0.880 5.339 -12.271 1.00 96.31 104 PRO A O 1
ATOM 816 N N . ASP A 1 105 ? 1.194 7.001 -13.744 1.00 97.75 105 ASP A N 1
ATOM 817 C CA . ASP A 1 105 ? 0.987 6.171 -14.935 1.00 97.75 105 ASP A CA 1
ATOM 818 C C . ASP A 1 105 ? 2.079 5.118 -15.094 1.00 97.75 105 ASP A C 1
ATOM 820 O O . ASP A 1 105 ? 1.807 3.937 -15.346 1.00 97.75 105 ASP A O 1
ATOM 824 N N . ARG A 1 106 ? 3.342 5.515 -14.909 1.00 96.81 106 ARG A N 1
ATOM 825 C CA . ARG A 1 106 ? 4.459 4.570 -14.939 1.00 96.81 106 ARG A CA 1
ATOM 826 C C . ARG A 1 106 ? 4.382 3.592 -13.780 1.00 96.81 106 ARG A C 1
ATOM 828 O O . ARG A 1 106 ? 4.664 2.410 -13.984 1.00 96.81 106 ARG A O 1
ATOM 835 N N . SER A 1 107 ? 3.979 4.055 -12.599 1.00 96.81 107 SER A N 1
ATOM 836 C CA . SER A 1 107 ? 3.773 3.196 -11.432 1.00 96.81 107 SER A CA 1
ATOM 837 C C . SER A 1 107 ? 2.700 2.149 -11.709 1.00 96.81 107 SER A C 1
ATOM 839 O O . SER A 1 107 ? 2.954 0.963 -11.516 1.00 96.81 107 SER A O 1
ATOM 841 N N . ARG A 1 108 ? 1.553 2.553 -12.268 1.00 96.31 108 ARG A N 1
ATOM 842 C CA . ARG A 1 108 ? 0.465 1.647 -12.654 1.00 96.31 108 ARG A CA 1
ATOM 843 C C . ARG A 1 108 ? 0.926 0.595 -13.663 1.00 96.31 108 ARG A C 1
ATOM 845 O O . ARG A 1 108 ? 0.726 -0.595 -13.427 1.00 96.31 108 ARG A O 1
ATOM 852 N N . ARG A 1 109 ? 1.588 1.009 -14.753 1.00 97.12 109 ARG A N 1
ATOM 853 C CA . ARG A 1 109 ? 2.126 0.078 -15.767 1.00 97.12 109 ARG A CA 1
ATOM 854 C C . ARG A 1 109 ? 3.130 -0.903 -15.164 1.00 97.12 109 ARG A C 1
ATOM 856 O O . ARG A 1 109 ? 3.074 -2.094 -15.455 1.00 97.12 109 ARG A O 1
ATOM 863 N N . ARG A 1 110 ? 4.027 -0.413 -14.302 1.00 96.44 110 ARG A N 1
ATOM 864 C CA . ARG A 1 110 ? 5.028 -1.244 -13.623 1.00 96.44 110 ARG A CA 1
ATOM 865 C C . ARG A 1 110 ? 4.376 -2.261 -12.693 1.00 96.44 110 ARG A C 1
ATOM 867 O O . ARG A 1 110 ? 4.762 -3.421 -12.734 1.00 96.44 110 ARG A O 1
ATOM 874 N N . VAL A 1 111 ? 3.407 -1.844 -11.877 1.00 96.31 111 VAL A N 1
ATOM 875 C CA . VAL A 1 111 ? 2.659 -2.748 -10.99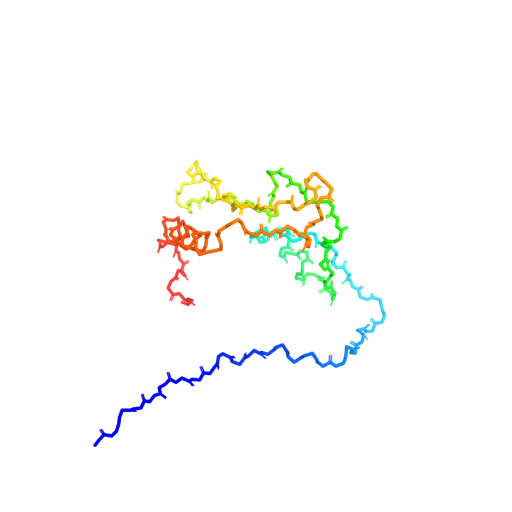1 1.00 96.31 111 VAL A CA 1
ATOM 876 C C . VAL A 1 111 ? 1.979 -3.837 -11.813 1.00 96.31 111 VAL A C 1
ATOM 878 O O . VAL A 1 111 ? 2.218 -5.011 -11.557 1.00 96.31 111 VAL A O 1
ATOM 881 N N . ALA A 1 112 ? 1.206 -3.461 -12.835 1.00 95.50 112 ALA A N 1
ATOM 882 C CA . ALA A 1 112 ? 0.490 -4.415 -13.677 1.00 95.50 112 ALA A CA 1
ATOM 883 C C . ALA A 1 112 ? 1.439 -5.425 -14.344 1.00 95.50 112 ALA A C 1
ATOM 885 O O . ALA A 1 112 ? 1.232 -6.631 -14.227 1.00 95.50 112 ALA A O 1
ATOM 886 N N . GLY A 1 113 ? 2.521 -4.950 -14.973 1.00 95.88 113 GLY A N 1
ATOM 887 C CA . GLY A 1 113 ? 3.503 -5.823 -15.621 1.00 95.88 113 GLY A CA 1
ATOM 888 C C . GLY A 1 113 ? 4.195 -6.778 -14.645 1.00 95.88 113 GLY A C 1
ATOM 889 O O . GLY A 1 113 ? 4.339 -7.962 -14.938 1.00 95.88 113 GLY A O 1
ATOM 890 N N . MET A 1 114 ? 4.564 -6.293 -13.456 1.00 94.81 114 MET A N 1
ATOM 891 C CA . MET A 1 114 ? 5.190 -7.119 -12.420 1.00 94.81 114 MET A CA 1
ATOM 892 C C . MET A 1 114 ? 4.235 -8.182 -11.865 1.00 94.81 114 MET A C 1
ATOM 894 O O . MET A 1 114 ? 4.663 -9.308 -11.623 1.00 94.81 114 MET A O 1
ATOM 898 N N . LEU A 1 115 ? 2.952 -7.853 -11.682 1.00 93.44 115 LEU A N 1
ATOM 899 C CA . LEU A 1 115 ? 1.947 -8.823 -11.241 1.00 93.44 115 LEU A CA 1
ATOM 900 C C . LEU A 1 115 ? 1.726 -9.913 -12.296 1.00 93.44 115 LEU A C 1
ATOM 902 O O . LEU A 1 115 ? 1.757 -11.088 -11.947 1.00 93.44 115 LEU A O 1
ATOM 906 N N . VAL A 1 116 ? 1.601 -9.546 -13.577 1.00 93.25 116 VAL A N 1
ATOM 907 C CA . VAL A 1 116 ? 1.512 -10.515 -14.687 1.00 93.25 116 VAL A CA 1
ATOM 908 C C . VAL A 1 116 ? 2.746 -11.419 -14.707 1.00 93.25 116 VAL A C 1
ATOM 910 O O . VAL A 1 116 ? 2.620 -12.641 -14.748 1.00 93.25 116 VAL A O 1
ATOM 913 N N . GLN A 1 117 ? 3.948 -10.845 -14.627 1.00 92.00 117 GLN A N 1
ATOM 914 C CA . GLN A 1 117 ? 5.197 -11.606 -14.666 1.00 92.00 117 GLN A CA 1
ATOM 915 C C . GLN A 1 117 ? 5.305 -12.631 -13.526 1.00 92.00 117 GLN A C 1
ATOM 917 O O . GLN A 1 117 ? 5.804 -13.733 -13.743 1.00 92.00 117 GLN A O 1
ATOM 922 N N . TYR A 1 118 ? 4.873 -12.269 -12.316 1.00 92.56 118 TYR A N 1
ATOM 923 C CA . TYR A 1 118 ? 5.023 -13.122 -11.134 1.00 92.56 118 TYR A CA 1
ATOM 924 C C . TYR A 1 118 ? 3.866 -14.094 -10.924 1.00 92.56 118 TYR A C 1
ATOM 926 O O . TYR A 1 118 ? 4.088 -15.175 -10.376 1.00 92.56 118 TYR A O 1
ATOM 934 N N . TYR A 1 119 ? 2.655 -13.721 -11.341 1.00 91.31 119 TYR A N 1
ATOM 935 C CA . TYR A 1 119 ? 1.442 -14.428 -10.950 1.00 91.31 119 TYR A CA 1
ATOM 936 C C . TYR A 1 119 ? 0.568 -14.912 -12.111 1.00 91.31 119 TYR A C 1
ATOM 938 O O . TYR A 1 119 ? -0.382 -15.631 -11.828 1.00 91.31 119 TYR A O 1
ATOM 946 N N . SER A 1 120 ? 0.886 -14.636 -13.384 1.00 91.50 120 SER A N 1
ATOM 947 C CA . SER A 1 120 ? 0.073 -15.112 -14.528 1.00 91.50 120 SER A CA 1
ATOM 948 C C . SER A 1 120 ? -0.102 -16.631 -14.605 1.00 91.50 120 SER A C 1
ATOM 950 O O . SER A 1 120 ? -1.128 -17.107 -15.080 1.00 91.50 120 SER A O 1
ATOM 952 N N . ALA A 1 121 ? 0.874 -17.392 -14.106 1.00 88.75 121 ALA A N 1
ATOM 953 C CA . ALA A 1 121 ? 0.813 -18.851 -14.018 1.00 88.75 121 ALA A CA 1
ATOM 954 C C . ALA A 1 121 ? 0.173 -19.364 -12.712 1.00 88.75 121 ALA A C 1
ATOM 956 O O . ALA A 1 121 ? 0.147 -20.570 -12.469 1.00 88.75 121 ALA A O 1
ATOM 957 N N . SER A 1 122 ? -0.296 -18.471 -11.837 1.00 89.00 122 SER A N 1
ATOM 958 C CA . SER A 1 122 ? -0.910 -18.861 -10.567 1.00 89.00 122 SER A CA 1
ATOM 959 C C . SER A 1 122 ? -2.293 -19.457 -10.798 1.00 89.00 122 SER A C 1
ATOM 961 O O . SER A 1 122 ? -3.036 -18.962 -11.654 1.00 89.00 122 SER A O 1
ATOM 963 N N . PRO A 1 123 ? -2.701 -20.445 -9.983 1.00 88.50 123 PRO A N 1
ATOM 964 C CA . PRO A 1 123 ? -4.103 -20.819 -9.896 1.00 88.50 123 PRO A CA 1
ATOM 965 C C . PRO A 1 123 ? -4.968 -19.570 -9.663 1.00 88.50 123 PRO A C 1
ATOM 967 O O . PRO A 1 123 ? -4.595 -18.693 -8.886 1.00 88.50 123 PRO A O 1
ATOM 970 N N . HIS A 1 124 ? -6.113 -19.493 -10.343 1.00 86.38 124 HIS A N 1
ATOM 971 C CA . HIS A 1 124 ? -7.090 -18.397 -10.242 1.00 86.38 124 HIS A CA 1
ATOM 972 C C . HIS A 1 124 ? -6.676 -17.023 -10.818 1.00 86.38 124 HIS A C 1
ATOM 974 O O . HIS A 1 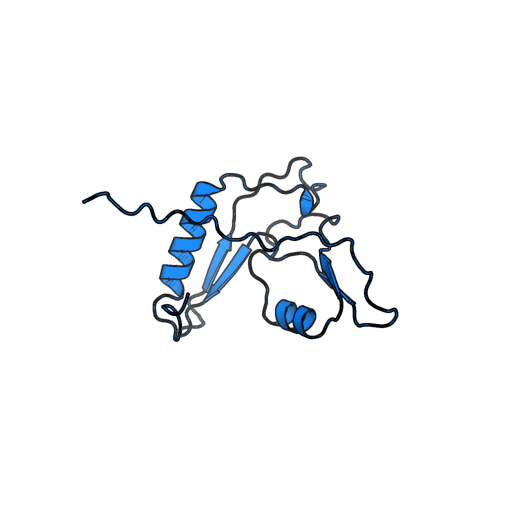124 ? -7.432 -16.069 -10.661 1.00 86.38 124 HIS A O 1
ATOM 980 N N . TRP A 1 125 ? -5.560 -16.903 -11.556 1.00 87.62 125 TRP A N 1
ATOM 981 C CA . TRP A 1 125 ? -5.194 -15.660 -12.266 1.00 87.62 125 TRP A CA 1
ATOM 982 C C . TRP A 1 125 ? -6.276 -15.082 -13.213 1.00 87.62 125 TRP A C 1
ATOM 984 O O . TRP A 1 125 ? -6.499 -13.875 -13.169 1.00 87.62 125 TRP A O 1
ATOM 994 N N . PRO A 1 126 ? -6.973 -15.877 -14.052 1.00 78.44 126 PRO A N 1
ATOM 995 C CA . PRO A 1 126 ? -7.944 -15.340 -15.013 1.00 78.44 126 PRO A CA 1
ATOM 996 C C . PRO A 1 126 ? -9.323 -15.004 -14.411 1.00 78.44 126 PRO A C 1
ATOM 998 O O . PRO A 1 126 ? -10.242 -14.701 -15.163 1.00 78.44 126 PRO A O 1
ATOM 1001 N N . VAL A 1 127 ? -9.501 -15.092 -13.087 1.00 57.16 127 VAL A N 1
ATOM 1002 C CA . VAL A 1 127 ? -10.810 -14.933 -12.414 1.00 57.16 127 VAL A CA 1
ATOM 1003 C C . VAL A 1 127 ? -11.079 -13.473 -11.984 1.00 57.16 127 VAL A C 1
ATOM 1005 O O . VAL A 1 127 ? -11.958 -13.222 -11.167 1.00 57.16 127 VAL A O 1
ATOM 1008 N N . LEU A 1 128 ? -10.340 -12.495 -12.522 1.00 47.53 128 LEU A N 1
ATOM 1009 C CA . LEU A 1 128 ? -10.495 -11.062 -12.221 1.00 47.53 128 LEU A CA 1
ATOM 1010 C C . LEU A 1 128 ? -10.844 -10.244 -13.464 1.00 47.53 128 LEU A C 1
ATOM 1012 O O . LEU A 1 128 ? -10.139 -10.405 -14.485 1.00 47.53 128 LEU A O 1
#

Organism: NCBI:txid1839754